Protein AF-A0A932GXE1-F1 (afdb_monomer_lite)

Sequence (126 aa):
MVFDVSGISIAPWIPLAWGILVGLVFSLVGAGGGIIASVGLISVLGLTDANLLKPMAQMLTLASPLVAVPSYYKQRRLILGLAALLGAGGVVGALIGSTLSVRYLGDACRRVVPDQHMLFGSLVDA

pLDDT: mean 72.5, std 12.34, range [44.28, 91.81]

Secondary structure (DSSP, 8-state):
-EETTTTEE--THHHHHHHHHHHHHHHHH-TTHHHHHHHHHHHTT----HHHHHHHHHHHHHHHHHHHHHHHHHTT---HHHHHHHHHHHHHHHHHHHHHHHHHHHHHHHHH-SSHHHHHHHTT--

Radius of gyration: 19.93 Å; chains: 1; bounding box: 63×21×42 Å

Structure (mmCIF, N/CA/C/O backbone):
data_AF-A0A932GXE1-F1
#
_entry.id   AF-A0A932GXE1-F1
#
loop_
_atom_site.group_PDB
_atom_site.id
_atom_site.type_symbol
_atom_site.label_at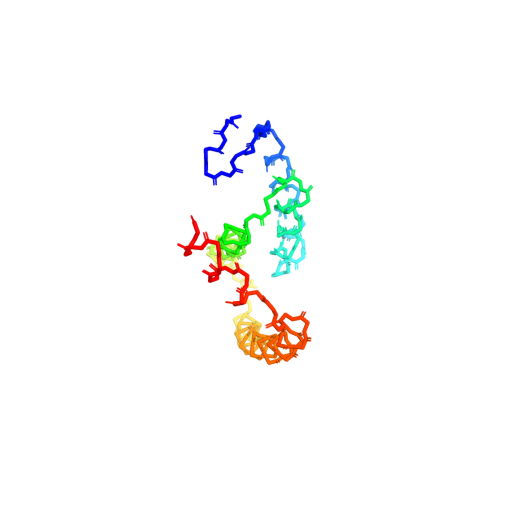om_id
_atom_site.label_alt_id
_atom_site.label_comp_id
_atom_site.label_asym_id
_atom_site.label_entity_id
_atom_site.label_seq_id
_atom_site.pdbx_PDB_ins_code
_atom_site.Cartn_x
_atom_site.Cartn_y
_atom_site.Cartn_z
_atom_site.occupancy
_atom_site.B_iso_or_equiv
_atom_site.auth_seq_id
_atom_site.auth_comp_id
_atom_site.auth_asym_id
_atom_site.auth_atom_id
_atom_site.pdbx_PDB_model_num
ATOM 1 N N . MET A 1 1 ? 1.320 7.668 -25.423 1.00 49.34 1 MET A N 1
ATOM 2 C CA . MET A 1 1 ? 1.836 8.959 -24.918 1.00 49.34 1 MET A CA 1
ATOM 3 C C . MET A 1 1 ? 3.301 8.737 -24.607 1.00 49.34 1 MET A C 1
ATOM 5 O O . MET A 1 1 ? 3.618 7.680 -24.076 1.00 49.34 1 MET A O 1
ATOM 9 N N . VAL A 1 2 ? 4.179 9.656 -25.005 1.00 44.28 2 VAL A N 1
ATOM 10 C CA . VAL A 1 2 ? 5.599 9.592 -24.635 1.00 44.28 2 VAL A CA 1
ATOM 11 C C . VAL A 1 2 ? 5.701 10.145 -23.219 1.00 44.28 2 VAL A C 1
ATOM 13 O O . VAL A 1 2 ? 5.374 11.309 -22.996 1.00 44.28 2 VAL A O 1
ATOM 16 N N . PHE A 1 3 ? 6.053 9.299 -22.252 1.00 55.34 3 PHE A N 1
ATOM 17 C CA . PHE A 1 3 ? 6.326 9.750 -20.892 1.00 55.34 3 PHE A CA 1
ATOM 18 C C . PHE A 1 3 ? 7.791 10.185 -20.829 1.00 55.34 3 PHE A C 1
ATOM 20 O O . PHE A 1 3 ? 8.693 9.357 -20.737 1.00 55.34 3 PHE A O 1
ATOM 27 N N . ASP A 1 4 ? 8.009 11.496 -20.916 1.00 49.88 4 ASP A N 1
ATOM 28 C CA . ASP A 1 4 ? 9.337 12.129 -20.968 1.00 49.88 4 ASP A CA 1
ATOM 29 C C . ASP A 1 4 ? 10.200 11.799 -19.732 1.00 49.88 4 ASP A C 1
ATOM 31 O O . ASP A 1 4 ? 11.413 11.664 -19.817 1.00 49.88 4 ASP A O 1
ATOM 35 N N . VAL A 1 5 ? 9.551 11.556 -18.587 1.00 53.84 5 VAL A N 1
ATOM 36 C CA . VAL A 1 5 ? 10.203 11.281 -17.294 1.00 53.84 5 VAL A CA 1
ATOM 37 C C . VAL A 1 5 ? 10.696 9.828 -17.162 1.00 53.84 5 VAL A C 1
ATOM 39 O O . VAL A 1 5 ? 11.466 9.543 -16.254 1.00 53.84 5 VAL A O 1
ATOM 42 N N . SER A 1 6 ? 10.272 8.905 -18.038 1.00 49.62 6 SER A N 1
ATOM 43 C CA . SER A 1 6 ? 10.684 7.489 -17.988 1.00 49.62 6 SER A CA 1
ATOM 44 C C . SER A 1 6 ? 11.242 6.937 -19.304 1.00 49.62 6 SER A C 1
ATOM 46 O O . SER A 1 6 ? 11.616 5.771 -19.352 1.00 49.62 6 SER A O 1
ATOM 48 N N . GLY A 1 7 ? 11.294 7.730 -20.383 1.00 55.91 7 GLY A N 1
ATOM 49 C CA . GLY A 1 7 ? 11.821 7.301 -21.688 1.00 55.91 7 GLY A CA 1
ATOM 50 C C . GLY A 1 7 ? 11.021 6.183 -22.373 1.00 55.91 7 GLY A C 1
ATOM 51 O O . GLY A 1 7 ? 11.461 5.634 -23.382 1.00 55.91 7 GLY A O 1
ATOM 52 N N . ILE A 1 8 ? 9.843 5.828 -21.847 1.00 58.88 8 ILE A N 1
ATOM 53 C CA . ILE A 1 8 ? 9.082 4.657 -22.283 1.00 58.88 8 ILE A CA 1
ATOM 54 C C . ILE A 1 8 ? 7.803 5.103 -23.001 1.00 58.88 8 ILE A C 1
ATOM 56 O O . ILE A 1 8 ? 6.936 5.789 -22.451 1.00 58.88 8 ILE A O 1
ATOM 60 N N . SER A 1 9 ? 7.668 4.677 -24.258 1.00 56.75 9 SER A N 1
ATOM 61 C CA . SER A 1 9 ? 6.461 4.875 -25.063 1.00 56.75 9 SER A CA 1
ATOM 62 C C . SER A 1 9 ? 5.471 3.742 -24.813 1.00 56.75 9 SER A C 1
ATOM 64 O O . SER A 1 9 ? 5.574 2.674 -25.409 1.00 56.75 9 SER A O 1
ATOM 66 N N . ILE A 1 10 ? 4.491 3.980 -23.939 1.00 65.06 10 ILE A N 1
ATOM 67 C CA . ILE A 1 10 ? 3.412 3.025 -23.654 1.00 65.06 10 ILE A CA 1
ATOM 68 C C . ILE A 1 10 ? 2.079 3.540 -24.199 1.00 65.06 10 ILE A C 1
ATOM 70 O O . ILE A 1 10 ? 1.735 4.728 -24.111 1.00 65.06 10 ILE A O 1
ATOM 74 N N . ALA A 1 11 ? 1.305 2.619 -24.778 1.00 71.75 11 ALA A N 1
ATOM 75 C CA . ALA A 1 11 ? -0.073 2.886 -25.158 1.00 71.75 11 ALA A CA 1
ATOM 76 C C . ALA A 1 11 ? -0.919 3.103 -23.886 1.00 71.75 11 ALA A C 1
ATOM 78 O O . ALA A 1 11 ? -0.897 2.250 -23.001 1.00 71.75 11 ALA A O 1
ATOM 79 N N . PRO A 1 12 ? -1.696 4.198 -23.781 1.00 71.06 12 PRO A N 1
ATOM 80 C CA . PRO A 1 12 ? -2.407 4.581 -22.551 1.00 71.06 12 PRO A CA 1
ATOM 81 C C . PRO A 1 12 ? -3.463 3.562 -22.090 1.00 71.06 12 PRO A C 1
ATOM 83 O O . PRO A 1 12 ? -3.844 3.548 -20.924 1.00 71.06 12 PRO A O 1
ATOM 86 N N . TRP A 1 13 ? -3.900 2.670 -22.981 1.00 75.81 13 TRP A N 1
ATOM 87 C CA . TRP A 1 13 ? -4.779 1.547 -22.654 1.00 75.81 13 TRP A CA 1
ATOM 88 C C . TRP A 1 13 ? -4.147 0.542 -21.675 1.00 75.81 13 TRP A C 1
ATOM 90 O O . TRP A 1 13 ? -4.835 0.004 -20.813 1.00 75.81 13 TRP A O 1
ATOM 100 N N . ILE A 1 14 ? -2.838 0.304 -21.776 1.00 79.50 14 ILE A N 1
ATOM 101 C CA . ILE A 1 14 ? -2.117 -0.709 -20.992 1.00 79.50 14 ILE A CA 1
ATOM 102 C C . ILE A 1 14 ? -2.126 -0.387 -19.482 1.00 79.50 14 ILE A C 1
ATOM 104 O O . ILE A 1 14 ? -2.579 -1.235 -18.710 1.00 79.50 14 ILE A O 1
ATOM 108 N N . PRO A 1 15 ? -1.714 0.817 -19.025 1.00 77.44 15 PRO A N 1
ATOM 109 C CA . PRO A 1 15 ? -1.804 1.183 -17.612 1.00 77.44 15 PRO A CA 1
ATOM 110 C C . PRO A 1 15 ? -3.249 1.244 -17.113 1.00 77.44 15 PRO A C 1
ATOM 112 O O . PRO A 1 15 ? -3.492 0.953 -15.945 1.00 77.44 15 PRO A O 1
ATOM 115 N N . LEU A 1 16 ? -4.214 1.581 -17.976 1.00 81.06 16 LEU A N 1
ATOM 116 C CA . LEU A 1 16 ? -5.628 1.625 -17.604 1.00 81.06 16 LEU A CA 1
ATOM 117 C C . LEU A 1 16 ? -6.189 0.220 -17.336 1.00 81.06 16 LEU A C 1
ATOM 119 O O . LEU A 1 16 ? -6.757 -0.020 -16.272 1.00 81.06 16 LEU A O 1
ATOM 123 N N . ALA A 1 17 ? -5.989 -0.719 -18.265 1.00 84.19 17 ALA A N 1
ATOM 124 C CA . ALA A 1 17 ? -6.414 -2.109 -18.108 1.00 84.19 17 ALA A CA 1
ATOM 125 C C . ALA A 1 17 ? -5.747 -2.762 -16.889 1.00 84.19 17 ALA A C 1
ATOM 127 O O . ALA A 1 17 ? -6.392 -3.467 -16.109 1.00 84.19 17 ALA A O 1
ATOM 128 N N . TRP A 1 18 ? -4.463 -2.465 -16.684 1.00 80.50 18 TRP A N 1
ATOM 129 C CA . TRP A 1 18 ? -3.723 -2.958 -15.534 1.00 80.50 18 TRP A CA 1
ATOM 130 C C . TRP A 1 18 ? -4.192 -2.340 -14.212 1.00 80.50 18 TRP A C 1
ATOM 132 O O . TRP A 1 18 ? -4.377 -3.054 -13.230 1.00 80.50 18 TRP A O 1
ATOM 142 N N . GLY A 1 19 ? -4.455 -1.032 -14.185 1.00 79.94 19 GLY A N 1
ATOM 143 C CA . GLY A 1 19 ? -5.004 -0.341 -13.019 1.00 79.94 19 GLY A CA 1
ATOM 144 C C . GLY A 1 19 ? -6.361 -0.903 -12.588 1.00 79.94 19 GLY A C 1
ATOM 145 O O . GLY A 1 19 ? -6.594 -1.075 -11.393 1.00 79.94 19 GLY A O 1
ATOM 146 N N . ILE A 1 20 ? -7.222 -1.272 -13.544 1.00 84.25 20 ILE A N 1
ATOM 147 C CA . ILE A 1 20 ? -8.503 -1.942 -13.267 1.00 84.25 20 ILE A CA 1
ATOM 148 C C . ILE A 1 20 ? -8.270 -3.323 -12.641 1.00 84.25 20 ILE A C 1
ATOM 150 O O . ILE A 1 20 ? -8.875 -3.634 -11.616 1.00 84.25 20 ILE A O 1
ATOM 154 N N . LEU A 1 21 ? -7.371 -4.135 -13.208 1.00 84.25 21 LEU A N 1
ATOM 155 C CA . LEU A 1 21 ? -7.047 -5.465 -12.678 1.00 84.25 21 LEU A CA 1
ATOM 156 C C . LEU A 1 21 ? -6.499 -5.369 -11.249 1.00 84.25 21 LEU A C 1
ATOM 158 O O . LEU A 1 21 ? -7.004 -6.029 -10.340 1.00 84.25 21 LEU A O 1
ATOM 162 N N . VAL A 1 22 ? -5.507 -4.504 -11.034 1.00 82.62 22 VAL A N 1
ATOM 163 C CA . VAL A 1 22 ? -4.913 -4.272 -9.713 1.00 82.62 22 VAL A CA 1
ATOM 164 C C . VAL A 1 22 ? -5.960 -3.761 -8.727 1.00 82.62 22 VAL A C 1
ATOM 166 O O . VAL A 1 22 ? -6.003 -4.251 -7.603 1.00 82.62 22 VAL A O 1
ATOM 169 N N . GLY A 1 23 ? -6.832 -2.836 -9.136 1.00 81.19 23 GLY A N 1
ATOM 170 C CA . GLY A 1 23 ? -7.918 -2.321 -8.301 1.00 81.19 23 GLY A CA 1
ATOM 171 C C . GLY A 1 23 ? -8.916 -3.404 -7.878 1.00 81.19 23 GLY A C 1
ATOM 172 O O . GLY A 1 23 ? -9.293 -3.465 -6.708 1.00 81.19 23 GLY A O 1
ATOM 173 N N . LEU A 1 24 ? -9.291 -4.307 -8.791 1.00 84.12 24 LEU A N 1
ATOM 174 C CA . LEU A 1 24 ? -10.166 -5.443 -8.482 1.00 84.12 24 LEU A CA 1
ATOM 175 C C . LEU A 1 24 ? -9.518 -6.401 -7.480 1.00 84.12 24 LEU A C 1
ATOM 177 O O . LEU A 1 24 ? -10.129 -6.746 -6.470 1.00 84.12 24 LEU A O 1
ATOM 181 N N . VAL A 1 25 ? -8.264 -6.792 -7.716 1.00 83.06 25 VAL A N 1
ATOM 182 C CA . VAL A 1 25 ? -7.534 -7.682 -6.802 1.00 83.06 25 VAL A CA 1
ATOM 183 C C . VAL A 1 25 ? -7.322 -7.012 -5.441 1.00 83.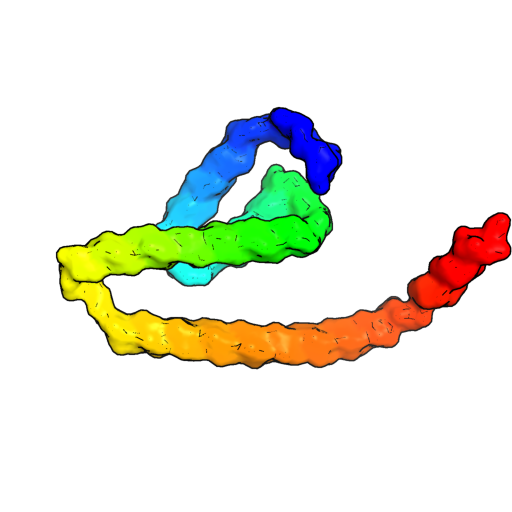06 25 VAL A C 1
ATOM 185 O O . VAL A 1 25 ? -7.484 -7.656 -4.405 1.00 83.06 25 VAL A O 1
ATOM 188 N N . PHE A 1 26 ? -7.034 -5.709 -5.421 1.00 79.75 26 PHE A N 1
ATOM 189 C CA . PHE A 1 26 ? -6.884 -4.929 -4.193 1.00 79.75 26 PHE A CA 1
ATOM 190 C C . PHE A 1 26 ? -8.192 -4.872 -3.396 1.00 79.75 26 PHE A C 1
ATOM 192 O O . PHE A 1 26 ? -8.171 -5.011 -2.177 1.00 79.75 26 PHE A O 1
ATOM 199 N N . SER A 1 27 ? -9.341 -4.735 -4.063 1.00 76.62 27 SER A N 1
ATOM 200 C CA . SER A 1 27 ? -10.645 -4.750 -3.390 1.00 76.62 27 SER A CA 1
ATOM 201 C C . SER A 1 27 ? -10.994 -6.110 -2.772 1.00 76.62 27 SER A C 1
ATOM 203 O O . SER A 1 27 ? -11.784 -6.150 -1.831 1.00 76.62 27 SER A O 1
ATOM 205 N N . LEU A 1 28 ? -10.438 -7.210 -3.292 1.00 79.94 28 LEU A N 1
ATOM 206 C CA . LEU A 1 28 ? -10.663 -8.568 -2.782 1.00 79.94 28 LEU A CA 1
ATOM 207 C C . LEU A 1 28 ? -9.688 -8.940 -1.654 1.00 79.94 28 LEU A C 1
ATOM 209 O O . LEU A 1 28 ? -10.099 -9.507 -0.646 1.00 79.94 28 LEU A O 1
ATOM 213 N N . VAL A 1 29 ? -8.399 -8.629 -1.823 1.00 75.88 29 VAL A N 1
ATOM 214 C CA . VAL A 1 29 ? -7.317 -9.002 -0.889 1.00 75.88 29 VAL A CA 1
ATOM 215 C C . VAL A 1 29 ? -7.131 -7.961 0.223 1.00 75.88 29 VAL A C 1
ATOM 217 O O . VAL A 1 29 ? -6.666 -8.282 1.316 1.00 75.88 29 VAL A O 1
ATOM 220 N N . GLY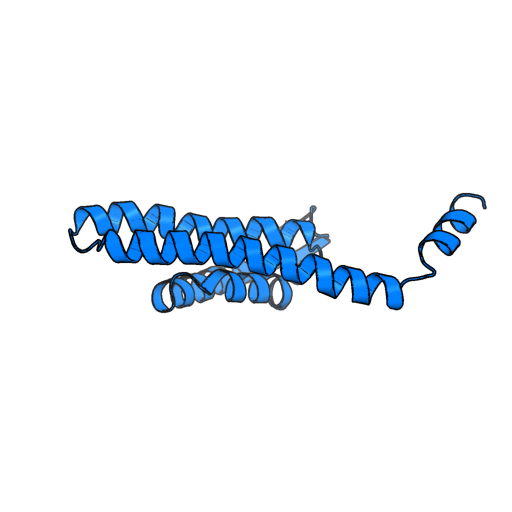 A 1 30 ? -7.482 -6.701 -0.030 1.00 73.06 30 GLY A N 1
ATOM 221 C CA . GLY A 1 30 ? -7.258 -5.592 0.890 1.00 73.06 30 GLY A CA 1
ATOM 222 C C . GLY A 1 30 ? -5.797 -5.130 0.916 1.00 73.06 30 GLY A C 1
ATOM 223 O O . GLY A 1 30 ? -5.174 -4.919 -0.124 1.00 73.06 30 GLY A O 1
ATOM 224 N N . ALA A 1 31 ? -5.240 -4.965 2.121 1.00 68.31 31 ALA A N 1
ATOM 225 C CA . ALA A 1 31 ? -3.988 -4.248 2.410 1.00 68.31 31 ALA A CA 1
ATOM 226 C C . ALA A 1 31 ? -2.715 -4.732 1.668 1.00 68.31 31 ALA A C 1
ATOM 228 O O . ALA A 1 31 ? -1.698 -4.043 1.703 1.00 68.31 31 ALA A O 1
ATOM 229 N N . GLY A 1 32 ? -2.745 -5.882 0.985 1.00 70.75 32 GLY A N 1
ATOM 230 C CA . GLY A 1 32 ? -1.594 -6.463 0.280 1.00 70.75 32 GLY A CA 1
ATOM 231 C C . GLY A 1 32 ? -1.400 -6.033 -1.181 1.00 70.75 32 GLY A C 1
ATOM 232 O O . GLY A 1 32 ? -0.350 -6.312 -1.761 1.00 70.75 32 GLY A O 1
ATOM 233 N N . GLY A 1 33 ? -2.362 -5.360 -1.820 1.00 70.56 33 GLY A N 1
ATOM 234 C CA . GLY A 1 33 ? -2.291 -5.178 -3.278 1.00 70.56 33 GLY A CA 1
ATOM 235 C C . GLY A 1 33 ? -1.251 -4.155 -3.773 1.00 70.56 33 GLY A C 1
ATOM 236 O O . GLY A 1 33 ? -1.017 -4.074 -4.974 1.00 70.56 33 GLY A O 1
ATOM 237 N N . GLY A 1 34 ? -0.543 -3.449 -2.883 1.00 77.06 34 GLY A N 1
ATOM 238 C CA . GLY A 1 34 ? 0.623 -2.634 -3.261 1.00 77.06 34 GLY A CA 1
ATOM 239 C C . GLY A 1 34 ? 1.785 -3.435 -3.828 1.00 77.06 34 GLY A C 1
ATOM 240 O O . GLY A 1 34 ? 2.496 -2.956 -4.709 1.00 77.06 34 GLY A O 1
ATOM 241 N N . ILE A 1 35 ? 1.953 -4.676 -3.368 1.00 79.50 35 ILE A N 1
ATOM 242 C CA . ILE A 1 35 ? 2.976 -5.583 -3.896 1.00 79.50 35 ILE A CA 1
ATOM 243 C C . ILE A 1 35 ? 2.618 -5.962 -5.338 1.00 79.50 35 ILE A C 1
ATOM 245 O O . ILE A 1 35 ? 3.460 -5.883 -6.226 1.00 79.50 35 ILE A O 1
ATOM 249 N N . ILE A 1 36 ? 1.344 -6.269 -5.593 1.00 80.69 36 ILE A N 1
ATOM 250 C CA . ILE A 1 36 ? 0.833 -6.608 -6.930 1.00 80.69 36 ILE A CA 1
ATOM 251 C C . ILE A 1 36 ? 0.909 -5.394 -7.864 1.00 80.69 36 ILE A C 1
ATOM 253 O O . ILE A 1 36 ? 1.317 -5.521 -9.017 1.00 80.69 36 ILE A O 1
ATOM 257 N N . ALA A 1 37 ? 0.597 -4.201 -7.355 1.00 80.62 37 ALA A N 1
ATOM 258 C CA . ALA A 1 37 ? 0.774 -2.951 -8.084 1.00 80.62 37 ALA A CA 1
ATOM 259 C C . ALA A 1 37 ? 2.239 -2.708 -8.465 1.00 80.62 37 ALA A C 1
ATOM 261 O O . ALA A 1 37 ? 2.519 -2.355 -9.607 1.00 80.62 37 ALA A O 1
ATOM 262 N N . SER A 1 38 ? 3.171 -2.954 -7.540 1.00 79.12 38 SER A N 1
ATOM 263 C CA . SER A 1 38 ? 4.611 -2.801 -7.779 1.00 79.12 38 SER A CA 1
ATOM 264 C C . SER A 1 38 ? 5.111 -3.773 -8.850 1.00 79.12 38 SER A C 1
ATOM 266 O O . SER A 1 38 ? 5.791 -3.354 -9.783 1.00 79.12 38 SER A O 1
ATOM 268 N N . VAL A 1 39 ? 4.720 -5.051 -8.767 1.00 79.88 39 VAL A N 1
ATOM 269 C CA . VAL A 1 39 ? 5.021 -6.060 -9.803 1.00 79.88 39 VAL A CA 1
ATOM 270 C C . VAL A 1 39 ? 4.451 -5.629 -11.151 1.00 79.88 39 VAL A C 1
ATOM 272 O O . VAL A 1 39 ? 5.108 -5.760 -12.175 1.00 79.88 39 VAL A O 1
ATOM 275 N N . GLY A 1 40 ? 3.258 -5.048 -11.145 1.00 79.19 40 GLY A N 1
ATOM 276 C CA . GLY A 1 40 ? 2.625 -4.458 -12.309 1.00 79.19 40 GLY A CA 1
ATOM 277 C C . GLY A 1 40 ? 3.385 -3.308 -12.955 1.00 79.19 40 GLY A C 1
ATOM 278 O O . GLY A 1 40 ? 3.606 -3.306 -14.162 1.00 79.19 40 GLY A O 1
ATOM 279 N N . LEU A 1 41 ? 3.816 -2.334 -12.155 1.00 77.38 41 LEU A N 1
ATOM 280 C CA . LEU A 1 41 ? 4.598 -1.200 -12.644 1.00 77.38 41 LEU A CA 1
ATOM 281 C C . LEU A 1 41 ? 5.939 -1.654 -13.245 1.00 77.38 41 LEU A C 1
ATOM 283 O O . LEU A 1 41 ? 6.349 -1.126 -14.275 1.00 77.38 41 LEU A O 1
ATOM 287 N N . ILE A 1 42 ? 6.591 -2.657 -12.652 1.00 76.94 42 ILE A N 1
ATOM 288 C CA . ILE A 1 42 ? 7.844 -3.208 -13.189 1.00 76.94 42 ILE A CA 1
ATOM 289 C C . ILE A 1 42 ? 7.575 -4.049 -14.446 1.00 76.94 42 ILE A C 1
ATOM 291 O O . ILE A 1 42 ? 8.190 -3.827 -15.483 1.00 76.94 42 ILE A O 1
ATOM 295 N N . SER A 1 43 ? 6.659 -5.017 -14.376 1.00 73.38 43 SER A N 1
ATOM 296 C CA . SER A 1 43 ? 6.491 -6.040 -15.417 1.00 73.38 43 SER A CA 1
ATOM 297 C C . SER A 1 43 ? 5.666 -5.576 -16.615 1.00 73.38 43 SER A C 1
ATOM 299 O O . SER A 1 43 ? 5.886 -6.070 -17.716 1.00 73.38 43 SER A O 1
ATOM 301 N N . VAL A 1 44 ? 4.689 -4.688 -16.410 1.00 70.31 44 VAL A N 1
ATOM 302 C CA . VAL A 1 44 ? 3.736 -4.265 -17.454 1.00 70.31 44 VAL A CA 1
ATOM 303 C C . VAL A 1 44 ? 4.097 -2.898 -18.019 1.00 70.31 44 VAL A C 1
ATOM 305 O O . VAL A 1 44 ? 3.931 -2.668 -19.214 1.00 70.31 44 VAL A O 1
ATOM 308 N N . LEU A 1 45 ? 4.609 -1.997 -17.177 1.00 70.44 45 LEU A N 1
ATOM 309 C CA . LEU A 1 45 ? 5.031 -0.658 -17.598 1.00 70.44 45 LEU A CA 1
ATOM 310 C C . LEU A 1 45 ? 6.546 -0.545 -17.805 1.00 70.44 45 LEU A C 1
ATOM 312 O O . LEU A 1 45 ? 7.008 0.494 -18.264 1.00 70.44 45 LEU A O 1
ATOM 316 N N . GLY A 1 46 ? 7.325 -1.587 -17.495 1.00 67.06 46 GLY A N 1
ATOM 317 C CA . GLY A 1 46 ? 8.773 -1.583 -17.718 1.00 67.06 46 GLY A CA 1
ATOM 318 C C . GLY A 1 46 ? 9.504 -0.486 -16.944 1.00 67.06 46 GLY A C 1
ATOM 319 O O . GLY A 1 46 ? 10.568 -0.047 -17.371 1.00 67.06 46 GLY A O 1
ATOM 320 N N . LEU A 1 47 ? 8.922 0.008 -15.844 1.00 68.44 47 LEU A N 1
ATOM 321 C CA . LEU A 1 47 ? 9.512 1.083 -15.052 1.00 68.44 47 LEU A CA 1
ATOM 322 C C . LEU A 1 47 ? 10.717 0.535 -14.282 1.00 68.44 47 LEU A C 1
ATOM 324 O O . LEU A 1 47 ? 10.573 -0.047 -13.207 1.00 68.44 47 LEU A O 1
ATOM 328 N N . THR A 1 48 ? 11.906 0.729 -14.851 1.00 62.53 48 THR A N 1
ATOM 329 C CA . THR A 1 48 ? 13.185 0.317 -14.251 1.00 62.53 48 THR A CA 1
ATOM 330 C C . THR A 1 48 ? 13.653 1.296 -13.166 1.00 62.53 48 THR A C 1
ATOM 332 O O . THR A 1 48 ? 14.424 0.927 -12.280 1.00 62.53 48 THR A O 1
ATOM 335 N N . ASP A 1 49 ? 13.139 2.531 -13.170 1.00 68.94 49 ASP A N 1
ATOM 336 C CA . ASP A 1 49 ? 13.480 3.548 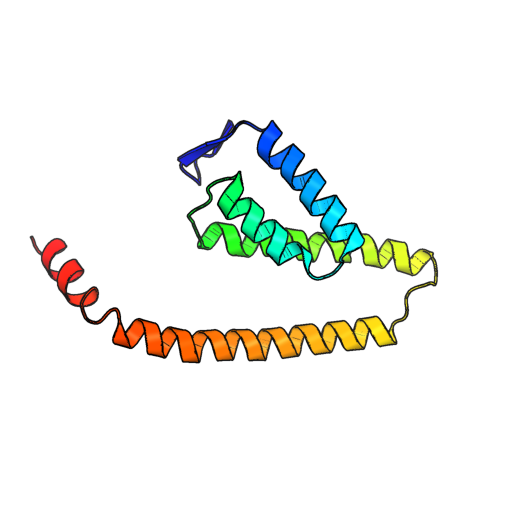-12.177 1.00 68.94 49 ASP A CA 1
ATOM 337 C C . ASP A 1 49 ? 12.834 3.263 -10.818 1.00 68.94 49 ASP A C 1
ATOM 339 O O . ASP A 1 49 ? 11.691 3.634 -10.523 1.00 68.94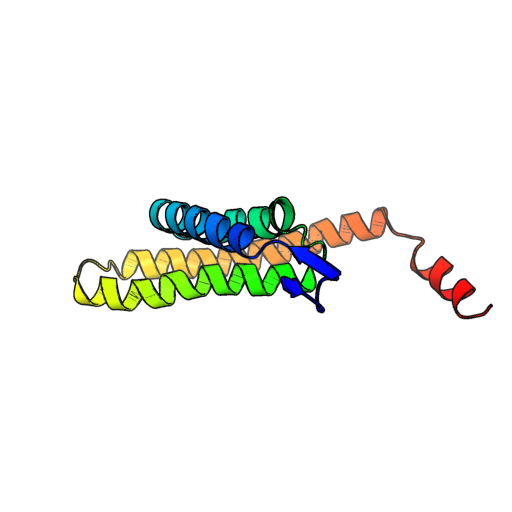 49 ASP A O 1
ATOM 343 N N . ALA A 1 50 ? 13.619 2.654 -9.930 1.00 64.12 50 ALA A N 1
ATOM 344 C CA . ALA A 1 50 ? 13.207 2.332 -8.566 1.00 64.12 50 ALA A CA 1
ATOM 345 C C . ALA A 1 50 ? 12.736 3.562 -7.763 1.00 64.12 50 ALA A C 1
ATOM 347 O O . ALA A 1 50 ? 11.937 3.421 -6.832 1.00 64.12 50 ALA A O 1
ATOM 348 N N . ASN A 1 51 ? 13.212 4.763 -8.113 1.00 71.75 51 ASN A N 1
ATOM 349 C CA . ASN A 1 51 ? 12.831 6.007 -7.444 1.00 71.75 51 ASN A CA 1
ATOM 350 C C . ASN A 1 51 ? 11.393 6.445 -7.770 1.00 71.75 51 ASN A C 1
ATOM 352 O O . ASN A 1 51 ? 10.729 7.031 -6.921 1.00 71.75 51 ASN A O 1
ATOM 356 N N . LEU A 1 52 ? 10.889 6.123 -8.965 1.00 71.75 52 LEU A N 1
ATOM 357 C CA . LEU A 1 52 ? 9.511 6.426 -9.372 1.00 71.75 52 LEU A CA 1
ATOM 358 C C . LEU A 1 52 ? 8.535 5.342 -8.902 1.00 71.75 52 LEU A C 1
ATOM 360 O O . LEU A 1 52 ? 7.396 5.630 -8.534 1.00 71.75 52 LEU A O 1
ATOM 364 N N . LEU A 1 53 ? 9.004 4.094 -8.846 1.00 73.62 53 LEU A N 1
ATOM 365 C CA . LEU A 1 53 ? 8.206 2.940 -8.445 1.00 73.62 53 LEU A CA 1
ATOM 366 C C . LEU A 1 53 ? 7.699 3.032 -6.995 1.00 73.62 53 LEU A C 1
ATOM 368 O O . LEU A 1 53 ? 6.521 2.788 -6.727 1.00 73.62 53 LEU A O 1
ATOM 372 N N . LYS A 1 54 ? 8.590 3.389 -6.059 1.00 75.94 54 LYS A N 1
ATOM 373 C CA . LYS A 1 54 ? 8.302 3.445 -4.614 1.00 75.94 54 LYS A CA 1
ATOM 374 C C . LYS A 1 54 ? 7.126 4.379 -4.272 1.00 75.94 54 LYS A C 1
ATOM 376 O O . LYS A 1 54 ? 6.162 3.901 -3.671 1.00 75.94 54 LYS A O 1
ATOM 381 N N . PRO A 1 55 ? 7.146 5.675 -4.644 1.00 79.75 55 PRO A N 1
ATOM 382 C CA . PRO A 1 55 ? 6.057 6.591 -4.314 1.00 79.75 55 PRO A CA 1
ATOM 383 C C . PRO A 1 55 ? 4.755 6.253 -5.049 1.00 79.75 55 PRO A C 1
ATOM 385 O O . PRO A 1 55 ? 3.686 6.384 -4.457 1.00 79.75 55 PRO A O 1
ATOM 388 N N . MET A 1 56 ? 4.817 5.766 -6.294 1.00 76.50 56 MET A N 1
ATOM 389 C CA . MET A 1 56 ? 3.622 5.392 -7.065 1.00 76.50 56 MET A CA 1
ATOM 390 C C . MET A 1 56 ? 2.857 4.228 -6.422 1.00 76.50 56 MET A C 1
ATOM 392 O O . MET A 1 56 ? 1.647 4.321 -6.204 1.00 76.50 56 MET A O 1
ATOM 396 N N . ALA A 1 57 ? 3.556 3.144 -6.071 1.00 81.31 57 ALA A N 1
ATOM 397 C CA . ALA A 1 57 ? 2.933 1.995 -5.416 1.00 81.31 57 ALA A CA 1
ATOM 398 C C . ALA A 1 57 ? 2.366 2.361 -4.034 1.00 81.31 57 ALA A C 1
ATOM 400 O O . ALA A 1 57 ? 1.292 1.887 -3.660 1.00 81.31 57 ALA A O 1
ATOM 401 N N . GLN A 1 58 ? 3.055 3.241 -3.300 1.00 81.88 58 GLN A N 1
ATOM 402 C CA . GLN A 1 58 ? 2.611 3.722 -1.994 1.00 81.88 58 GLN A CA 1
ATOM 403 C C . GLN A 1 58 ? 1.393 4.657 -2.082 1.00 81.88 58 GLN A C 1
ATOM 405 O O . GLN A 1 58 ? 0.494 4.575 -1.250 1.00 81.88 58 GLN A O 1
ATOM 410 N N . MET A 1 59 ? 1.311 5.523 -3.095 1.00 81.00 59 MET A N 1
ATOM 411 C CA . MET A 1 59 ? 0.119 6.347 -3.320 1.00 81.00 59 MET A CA 1
ATOM 412 C C . MET A 1 59 ? -1.111 5.490 -3.620 1.00 81.00 59 MET A C 1
ATOM 414 O O . MET A 1 59 ? -2.181 5.760 -3.078 1.00 81.00 59 MET A O 1
ATOM 418 N N . LEU A 1 60 ? -0.965 4.429 -4.419 1.00 79.31 60 LEU A N 1
ATOM 419 C CA . LEU A 1 60 ? -2.074 3.529 -4.740 1.00 79.31 60 LEU A CA 1
ATOM 420 C C . LEU A 1 60 ? -2.605 2.797 -3.494 1.00 79.31 60 LEU A C 1
ATOM 422 O O . LEU A 1 60 ? -3.820 2.706 -3.282 1.00 79.31 60 LEU A O 1
ATOM 426 N N . THR A 1 61 ? -1.703 2.302 -2.643 1.00 80.38 61 THR A N 1
ATOM 427 C CA . THR A 1 61 ? -2.088 1.627 -1.397 1.00 80.38 61 THR A CA 1
ATOM 428 C C . THR A 1 61 ? -2.648 2.564 -0.346 1.00 80.38 61 THR A C 1
ATOM 430 O O . THR A 1 61 ? -3.460 2.110 0.451 1.00 80.38 61 THR A O 1
ATOM 433 N N . LEU A 1 62 ? -2.256 3.841 -0.331 1.00 81.44 62 LEU A N 1
ATOM 434 C CA . LEU A 1 62 ? -2.800 4.844 0.588 1.00 81.44 62 LEU A CA 1
ATOM 435 C C . LEU A 1 62 ? -4.150 5.403 0.124 1.00 81.44 62 LEU A C 1
ATOM 437 O O . LEU A 1 62 ? -5.038 5.623 0.948 1.00 81.44 62 LEU A O 1
ATOM 441 N N . ALA A 1 63 ? -4.337 5.600 -1.182 1.00 81.38 63 ALA A N 1
ATOM 442 C CA . ALA A 1 63 ? -5.580 6.133 -1.738 1.00 81.38 63 ALA A CA 1
ATOM 443 C C . ALA A 1 63 ? -6.782 5.211 -1.467 1.00 81.38 63 ALA A C 1
ATOM 445 O O . ALA A 1 63 ? -7.880 5.674 -1.162 1.00 81.38 63 ALA A O 1
ATOM 446 N N . SER A 1 64 ? -6.566 3.898 -1.515 1.00 77.44 64 SER A N 1
ATOM 447 C CA . SER A 1 64 ? -7.624 2.900 -1.333 1.00 77.44 64 SER A CA 1
ATOM 448 C C . SER A 1 64 ? -8.292 2.936 0.062 1.00 77.44 64 SER A C 1
ATOM 450 O O . SER A 1 64 ? -9.516 3.082 0.130 1.00 77.44 64 SER A O 1
ATOM 452 N N . PRO A 1 65 ? -7.559 2.867 1.195 1.00 75.75 65 PRO A N 1
ATOM 453 C CA . PRO A 1 65 ? -8.141 3.021 2.525 1.00 75.75 65 PRO A CA 1
ATOM 454 C C . PRO A 1 65 ? -8.686 4.433 2.772 1.00 75.75 65 PRO A C 1
ATOM 456 O O . PRO A 1 65 ? -9.709 4.553 3.441 1.00 75.75 65 PRO A O 1
ATOM 459 N N . LEU A 1 66 ? -8.090 5.489 2.199 1.00 82.31 66 LEU A N 1
ATOM 460 C CA . LEU A 1 66 ? -8.618 6.859 2.311 1.00 82.31 66 LEU A CA 1
ATOM 461 C C . LEU A 1 66 ? -10.051 6.983 1.775 1.00 82.31 66 LEU A C 1
ATOM 463 O O . LEU A 1 66 ? -10.879 7.655 2.387 1.00 82.31 66 LEU A O 1
ATOM 467 N N . VAL A 1 67 ? -10.362 6.308 0.667 1.00 80.50 67 VAL A N 1
ATOM 468 C CA . VAL A 1 67 ? -11.717 6.282 0.092 1.00 80.50 67 VAL A CA 1
ATOM 469 C C . VAL A 1 67 ? -12.624 5.285 0.824 1.00 80.50 67 VAL A C 1
ATOM 471 O O . VAL A 1 67 ? -13.818 5.539 1.013 1.00 80.50 67 VAL A O 1
ATOM 474 N N . ALA A 1 68 ? -12.075 4.156 1.278 1.00 77.94 68 ALA A N 1
ATOM 475 C CA . ALA A 1 68 ? -12.842 3.106 1.940 1.00 77.94 68 ALA A CA 1
ATOM 476 C C . ALA A 1 68 ? -13.322 3.506 3.348 1.00 77.94 68 ALA A C 1
ATOM 478 O O . ALA A 1 68 ? -14.489 3.295 3.679 1.00 77.94 68 ALA A O 1
ATOM 479 N N . VAL A 1 69 ? -12.461 4.106 4.175 1.00 79.50 69 VAL A N 1
ATOM 480 C CA . VAL A 1 69 ? -12.755 4.466 5.577 1.00 79.50 69 VAL A CA 1
ATOM 481 C C . VAL A 1 69 ? -14.049 5.284 5.742 1.00 79.50 69 VAL A C 1
ATOM 483 O O . VAL A 1 69 ? -14.906 4.855 6.521 1.00 79.50 69 VAL A O 1
ATOM 486 N N . PRO A 1 70 ? -14.276 6.403 5.021 1.00 78.06 70 PRO A N 1
ATOM 487 C CA . PRO A 1 70 ? -15.513 7.175 5.161 1.00 78.06 70 PRO A CA 1
ATOM 488 C C . PRO A 1 70 ? -16.756 6.410 4.678 1.00 78.06 70 PRO A C 1
ATOM 490 O O . PRO A 1 70 ? -17.836 6.576 5.250 1.00 78.06 70 PRO A O 1
ATOM 493 N N . SER A 1 71 ? -16.620 5.538 3.671 1.00 77.31 71 SER A N 1
ATOM 494 C CA . SER A 1 71 ? -17.719 4.678 3.207 1.00 77.31 71 SER A CA 1
ATOM 495 C C . SER A 1 71 ? -18.099 3.618 4.244 1.00 77.31 71 SER A C 1
ATOM 497 O O . SER A 1 71 ? -19.283 3.430 4.524 1.00 77.31 71 SER A O 1
ATOM 499 N N . TYR A 1 72 ? -17.116 2.970 4.875 1.00 75.31 72 TYR A N 1
ATOM 500 C CA . TYR A 1 72 ? -17.359 1.970 5.919 1.00 75.31 72 TYR A CA 1
ATOM 501 C C . TYR A 1 72 ? -17.864 2.587 7.229 1.00 75.31 72 TYR A C 1
ATOM 503 O O . TYR A 1 72 ? -18.665 1.962 7.929 1.00 75.31 72 TYR A O 1
ATOM 511 N N . TYR A 1 73 ? -17.459 3.822 7.544 1.00 76.06 73 TYR A N 1
ATOM 512 C CA . TYR A 1 73 ? -17.956 4.550 8.712 1.00 76.06 73 TYR A CA 1
ATOM 513 C C . TYR A 1 73 ? -19.470 4.801 8.619 1.00 76.06 73 TYR A C 1
ATOM 515 O O . TYR A 1 73 ? -20.204 4.545 9.574 1.00 76.06 73 TYR A O 1
ATOM 523 N N . LYS A 1 74 ? -19.969 5.193 7.436 1.00 75.94 74 LYS A N 1
ATOM 524 C CA . LYS A 1 74 ? -21.412 5.377 7.189 1.00 75.94 74 LYS A CA 1
ATOM 525 C C . LYS A 1 74 ? -22.220 4.083 7.327 1.00 75.94 74 LYS A C 1
ATOM 527 O O . LYS A 1 74 ? -23.386 4.131 7.700 1.00 75.94 74 LYS A O 1
ATOM 532 N N . GLN A 1 75 ? -21.604 2.930 7.068 1.00 79.69 75 GLN A N 1
ATOM 533 C CA . GLN A 1 75 ? -22.260 1.621 7.132 1.00 79.69 75 GLN A CA 1
ATOM 534 C C . GLN A 1 75 ? -22.276 1.002 8.543 1.00 79.69 75 GLN A C 1
ATOM 536 O O . GLN A 1 75 ? -22.812 -0.090 8.705 1.00 79.69 75 GLN A O 1
ATOM 541 N N . ARG A 1 76 ? -21.688 1.651 9.567 1.00 73.50 76 ARG A N 1
ATOM 542 C CA . ARG A 1 76 ? -21.560 1.142 10.957 1.00 73.50 76 ARG A CA 1
ATOM 543 C C . ARG A 1 76 ? -20.953 -0.270 11.098 1.00 73.50 76 ARG A C 1
ATOM 545 O O . ARG A 1 76 ? -21.049 -0.874 12.160 1.00 73.50 76 ARG A O 1
ATOM 552 N N . ARG A 1 77 ? -20.285 -0.797 10.067 1.00 66.94 77 ARG A N 1
ATOM 553 C CA . ARG A 1 77 ? -19.619 -2.121 10.079 1.00 66.94 77 ARG A CA 1
ATOM 554 C C . ARG A 1 77 ? -18.128 -2.045 10.421 1.00 66.94 77 ARG A C 1
ATOM 556 O O . ARG A 1 77 ? -17.414 -3.036 10.311 1.00 66.94 77 ARG A O 1
ATOM 563 N N . LEU A 1 78 ? -17.641 -0.865 10.803 1.00 69.00 78 LEU A N 1
ATOM 564 C CA . LEU A 1 78 ? -16.223 -0.614 11.024 1.00 69.00 78 LEU A CA 1
ATOM 565 C C . LEU A 1 78 ? -15.822 -1.055 12.439 1.00 69.00 78 LEU A C 1
ATOM 567 O O . LEU A 1 78 ? -16.155 -0.407 13.429 1.00 69.00 78 LEU A O 1
ATOM 571 N N . ILE A 1 79 ? -15.106 -2.176 12.532 1.00 80.06 79 ILE A N 1
ATOM 572 C CA . ILE A 1 79 ? -14.594 -2.706 13.800 1.00 80.06 79 ILE A CA 1
ATOM 573 C C . ILE A 1 79 ? -13.285 -1.980 14.126 1.00 80.06 79 ILE A C 1
ATOM 575 O O . ILE A 1 79 ? -12.209 -2.363 13.664 1.00 80.06 79 ILE A O 1
ATOM 579 N N . LEU A 1 80 ? -13.378 -0.918 14.929 1.00 78.94 80 LEU A N 1
ATOM 580 C CA . LEU A 1 80 ? -12.234 -0.069 15.288 1.00 78.94 80 LEU A CA 1
ATOM 581 C C . LEU A 1 80 ? -11.089 -0.847 15.959 1.00 78.94 80 LEU A C 1
ATOM 583 O O . LEU A 1 80 ? -9.927 -0.530 15.727 1.00 78.94 80 LEU A O 1
ATOM 587 N N . GLY A 1 81 ? -11.399 -1.901 16.723 1.00 85.19 81 GLY A N 1
ATOM 588 C CA . GLY A 1 81 ? -10.382 -2.758 17.343 1.00 85.19 81 GLY A CA 1
ATOM 589 C C . GLY A 1 81 ? -9.500 -3.491 16.324 1.00 85.19 81 GLY A C 1
ATOM 590 O O . GLY A 1 81 ? -8.282 -3.515 16.472 1.00 85.19 81 GLY A O 1
ATOM 591 N N . LEU A 1 82 ? -10.093 -4.022 15.248 1.00 82.94 82 LEU A N 1
ATOM 592 C CA . LEU A 1 82 ? -9.344 -4.672 14.166 1.00 82.94 82 LEU A CA 1
ATOM 593 C C . LEU A 1 82 ? -8.533 -3.656 13.360 1.00 82.94 82 LEU A C 1
ATOM 595 O O . LEU A 1 82 ? -7.390 -3.935 13.014 1.00 82.94 82 LEU A O 1
ATOM 599 N N . ALA A 1 83 ? -9.094 -2.471 13.105 1.00 81.81 83 ALA A N 1
ATOM 600 C CA . ALA A 1 83 ? -8.384 -1.396 12.415 1.00 81.81 83 ALA A CA 1
ATOM 601 C C . ALA A 1 83 ? -7.149 -0.928 13.204 1.00 81.81 83 ALA A C 1
ATOM 603 O O . ALA A 1 83 ? -6.078 -0.762 12.623 1.00 81.81 83 ALA A O 1
ATOM 604 N N . ALA A 1 84 ? -7.275 -0.772 14.525 1.00 85.94 84 ALA A N 1
ATOM 605 C CA . ALA A 1 84 ? -6.162 -0.412 15.397 1.00 85.94 84 ALA A CA 1
ATOM 606 C C . ALA A 1 84 ? -5.095 -1.516 15.452 1.00 85.94 84 ALA A C 1
ATOM 608 O O . ALA A 1 84 ? -3.907 -1.217 15.345 1.00 85.94 84 ALA A O 1
ATOM 609 N N . LEU A 1 85 ? -5.505 -2.786 15.554 1.00 89.06 85 LEU A N 1
ATOM 610 C CA . LEU A 1 85 ? -4.581 -3.922 15.583 1.00 89.06 85 LEU A CA 1
ATOM 611 C C . LEU A 1 85 ? -3.811 -4.076 14.261 1.00 89.06 85 LEU A C 1
ATOM 613 O O . LEU A 1 85 ? -2.591 -4.228 14.283 1.00 89.06 85 LEU A O 1
ATOM 617 N N . LEU A 1 86 ? -4.494 -3.982 13.112 1.00 85.00 86 LEU A N 1
ATOM 618 C CA . LEU A 1 86 ? -3.846 -4.020 11.794 1.00 85.00 86 LEU A CA 1
ATOM 619 C C . LEU A 1 86 ? -2.954 -2.800 11.561 1.00 85.00 86 LEU A C 1
ATOM 621 O O . LEU A 1 86 ? -1.865 -2.943 11.014 1.00 85.00 86 LEU A O 1
ATOM 625 N N . GLY A 1 87 ? -3.402 -1.610 11.966 1.00 85.00 87 GLY A N 1
ATOM 626 C CA . GLY A 1 87 ? -2.625 -0.381 11.836 1.00 85.00 87 GLY A CA 1
ATOM 627 C C . GLY A 1 87 ? -1.333 -0.446 12.646 1.00 85.00 87 GLY A C 1
ATOM 628 O O . GLY A 1 87 ? -0.250 -0.248 12.098 1.00 85.00 87 GLY A O 1
ATOM 629 N N . ALA A 1 88 ? -1.427 -0.800 13.929 1.00 90.06 88 ALA A N 1
ATOM 630 C CA . ALA A 1 88 ? -0.265 -0.950 14.799 1.00 90.06 88 ALA A CA 1
ATOM 631 C C . ALA A 1 88 ? 0.674 -2.063 14.306 1.00 90.06 88 ALA A C 1
ATOM 633 O O . ALA A 1 88 ? 1.878 -1.840 14.185 1.00 90.06 88 ALA A O 1
ATOM 634 N N . GLY A 1 89 ? 0.130 -3.232 13.949 1.00 87.50 89 GLY A N 1
ATOM 635 C CA . GLY A 1 89 ? 0.908 -4.345 13.402 1.00 87.50 89 GLY A CA 1
ATOM 636 C C . GLY A 1 89 ? 1.601 -3.999 12.081 1.00 87.50 89 GLY A C 1
ATOM 637 O O . GLY A 1 89 ? 2.759 -4.360 11.888 1.00 87.50 89 GLY A O 1
ATOM 638 N N . GLY A 1 90 ? 0.938 -3.245 11.201 1.00 85.31 90 GLY A N 1
ATOM 639 C CA . GLY A 1 90 ? 1.504 -2.776 9.938 1.00 85.31 90 GLY A CA 1
ATOM 640 C C . GLY A 1 90 ? 2.653 -1.787 10.134 1.00 85.31 90 GLY A C 1
ATOM 641 O O . GLY A 1 90 ? 3.701 -1.944 9.512 1.00 85.31 90 GLY A O 1
ATOM 642 N N . VAL A 1 91 ? 2.500 -0.808 11.032 1.00 89.19 91 VAL A N 1
ATOM 643 C CA . VAL A 1 91 ? 3.559 0.171 11.340 1.00 89.19 91 VAL A CA 1
ATOM 644 C C . VAL A 1 91 ? 4.765 -0.515 11.980 1.00 89.19 91 VAL A C 1
ATOM 646 O O . VAL A 1 91 ? 5.894 -0.328 11.527 1.00 89.19 91 VAL A O 1
ATOM 649 N N . VAL A 1 92 ? 4.538 -1.356 12.992 1.00 91.81 92 VAL A N 1
ATOM 650 C CA . VAL A 1 92 ? 5.614 -2.098 13.667 1.00 91.81 92 VAL A CA 1
ATOM 651 C C . VAL A 1 92 ? 6.304 -3.054 12.691 1.00 91.81 92 VAL A C 1
ATOM 653 O O . VAL A 1 92 ? 7.532 -3.081 12.619 1.00 91.81 92 VAL A O 1
ATOM 656 N N . GLY A 1 93 ? 5.533 -3.783 11.881 1.00 86.25 93 GLY A N 1
ATOM 657 C CA . GLY A 1 93 ? 6.054 -4.678 10.851 1.00 86.25 93 GLY A CA 1
ATOM 658 C C . GLY A 1 93 ? 6.875 -3.950 9.783 1.00 86.25 93 GLY A C 1
ATOM 659 O O . GLY A 1 93 ? 7.937 -4.438 9.404 1.00 86.25 93 GLY A O 1
ATOM 660 N N . ALA A 1 94 ? 6.451 -2.762 9.341 1.00 86.12 94 ALA A N 1
ATOM 661 C CA . ALA A 1 94 ? 7.194 -1.954 8.372 1.00 86.12 94 ALA A CA 1
ATOM 662 C C . ALA A 1 94 ? 8.516 -1.417 8.948 1.00 86.12 94 ALA A C 1
ATOM 664 O O . ALA A 1 94 ? 9.546 -1.446 8.270 1.00 86.12 94 ALA A O 1
ATOM 665 N N . LEU A 1 95 ? 8.520 -0.966 10.206 1.00 88.94 95 LEU A N 1
ATOM 666 C CA . LEU A 1 95 ? 9.733 -0.505 10.891 1.00 88.94 95 LEU A CA 1
ATOM 667 C C . LEU A 1 95 ? 10.740 -1.643 11.088 1.00 88.94 95 LEU A C 1
ATOM 669 O O . LEU A 1 95 ? 11.920 -1.492 10.768 1.00 88.94 95 LEU A O 1
ATOM 673 N N . ILE A 1 96 ? 10.281 -2.806 11.553 1.00 89.38 96 ILE A N 1
ATOM 674 C CA . ILE A 1 96 ? 11.145 -3.980 11.724 1.00 89.38 96 ILE A CA 1
ATOM 675 C C . ILE A 1 96 ? 11.632 -4.482 10.361 1.00 89.38 96 ILE A C 1
ATOM 677 O O . ILE A 1 96 ? 12.831 -4.673 10.180 1.00 89.38 96 ILE A O 1
ATOM 681 N N . GLY A 1 97 ? 10.738 -4.641 9.383 1.00 83.75 97 GLY A N 1
ATOM 682 C CA . GLY A 1 97 ? 11.069 -5.148 8.050 1.00 83.75 97 GLY A CA 1
ATOM 683 C C . GLY A 1 97 ? 12.038 -4.247 7.279 1.00 83.75 97 GLY A C 1
ATOM 684 O O . GLY A 1 97 ? 12.977 -4.746 6.653 1.00 83.75 97 GLY A O 1
ATOM 685 N N . SER A 1 98 ? 11.871 -2.923 7.362 1.00 83.88 98 SER A N 1
ATOM 686 C CA . SER A 1 98 ? 12.811 -1.962 6.762 1.00 83.88 98 SER A CA 1
ATOM 687 C C . SER A 1 98 ? 14.180 -2.003 7.444 1.00 83.88 98 SER A C 1
ATOM 689 O O . SER A 1 98 ? 15.199 -2.075 6.758 1.00 83.88 98 SER A O 1
ATOM 691 N N . THR A 1 99 ? 14.217 -2.055 8.778 1.00 83.38 99 THR A N 1
ATOM 692 C CA . THR A 1 99 ? 15.468 -2.163 9.545 1.00 83.38 99 THR A CA 1
ATOM 693 C C . THR A 1 99 ? 16.209 -3.461 9.224 1.00 83.38 99 THR A C 1
ATOM 695 O O . THR A 1 99 ? 17.428 -3.456 9.051 1.00 83.38 99 THR A O 1
ATOM 698 N N . LEU A 1 100 ? 15.475 -4.569 9.100 1.00 83.44 100 LEU A N 1
ATOM 699 C CA . LEU A 1 100 ? 16.015 -5.869 8.719 1.00 83.44 100 LEU A CA 1
ATOM 700 C C . LEU A 1 100 ? 16.616 -5.807 7.309 1.00 83.44 100 LEU A C 1
ATOM 702 O O . LEU A 1 100 ? 17.766 -6.189 7.106 1.00 83.44 100 LEU A O 1
ATOM 706 N N . SER A 1 101 ? 15.874 -5.242 6.355 1.00 80.12 101 SER A N 1
ATOM 707 C CA . SER A 1 101 ? 16.311 -5.126 4.960 1.00 80.12 101 SER A CA 1
ATOM 708 C C . SER A 1 101 ? 17.611 -4.331 4.832 1.00 80.12 101 SER A C 1
ATOM 710 O O . SER A 1 101 ? 18.520 -4.768 4.136 1.00 80.12 101 SER A O 1
ATOM 712 N N . VAL A 1 102 ? 17.752 -3.208 5.545 1.00 80.19 102 VAL A N 1
ATOM 713 C CA . VAL A 1 102 ? 18.980 -2.392 5.506 1.00 80.19 102 VAL A CA 1
ATOM 714 C C . VAL A 1 102 ? 20.180 -3.137 6.092 1.00 80.19 102 VAL A C 1
ATOM 716 O O . VAL A 1 102 ? 21.274 -3.050 5.542 1.00 80.19 102 VAL A O 1
ATOM 719 N N . ARG A 1 103 ? 19.991 -3.899 7.176 1.00 76.12 103 ARG A N 1
ATOM 720 C CA . ARG A 1 103 ? 21.084 -4.648 7.816 1.00 76.12 103 ARG A CA 1
ATOM 721 C C . ARG A 1 103 ? 21.587 -5.789 6.932 1.00 76.12 103 ARG A C 1
ATOM 723 O O . ARG A 1 103 ? 22.780 -5.863 6.667 1.00 76.12 103 ARG A O 1
ATOM 730 N N . TYR A 1 104 ? 20.689 -6.625 6.409 1.00 71.06 104 TYR A N 1
ATOM 731 C CA . TYR A 1 104 ? 21.094 -7.780 5.600 1.00 71.06 104 TYR A CA 1
ATOM 732 C C . TYR A 1 104 ? 21.523 -7.405 4.175 1.00 71.06 104 TYR A C 1
ATOM 734 O O . TYR A 1 104 ? 22.506 -7.959 3.683 1.00 71.06 104 TYR A O 1
ATOM 742 N N . LEU A 1 105 ? 20.850 -6.454 3.508 1.00 63.75 105 LEU A N 1
ATOM 743 C CA . LEU A 1 105 ? 21.295 -6.002 2.182 1.00 63.75 105 LEU A CA 1
ATOM 744 C C . LEU A 1 105 ? 22.534 -5.106 2.263 1.00 63.75 105 LEU A C 1
ATOM 746 O O . LEU A 1 105 ? 23.340 -5.147 1.341 1.00 63.75 105 LEU A O 1
ATOM 750 N N . GLY A 1 106 ? 22.735 -4.340 3.341 1.00 64.00 106 GLY A N 1
ATOM 751 C CA . GLY A 1 106 ? 23.974 -3.584 3.553 1.00 64.00 106 GLY A CA 1
ATOM 752 C C . GLY A 1 106 ? 25.190 -4.504 3.665 1.00 64.00 106 GLY A C 1
ATOM 753 O O . GLY A 1 106 ? 26.223 -4.256 3.045 1.00 64.00 106 GLY A O 1
ATOM 754 N N . ASP A 1 107 ? 25.028 -5.619 4.372 1.00 62.00 107 ASP A N 1
ATOM 755 C CA . ASP A 1 107 ? 26.052 -6.646 4.545 1.00 62.00 107 ASP A CA 1
ATOM 756 C C . ASP A 1 107 ? 26.312 -7.470 3.272 1.00 62.00 107 ASP A C 1
ATOM 758 O O . ASP A 1 107 ? 27.452 -7.868 3.016 1.00 62.00 107 ASP A O 1
ATOM 762 N N . ALA A 1 108 ? 25.282 -7.736 2.464 1.00 61.94 108 ALA A N 1
ATOM 763 C CA . ALA A 1 108 ? 25.426 -8.411 1.173 1.00 61.94 108 ALA A CA 1
ATOM 764 C C . ALA A 1 108 ? 26.034 -7.482 0.106 1.00 61.94 108 ALA A C 1
ATOM 766 O O . ALA A 1 108 ? 26.975 -7.867 -0.582 1.00 61.94 108 ALA A O 1
ATOM 767 N N . CYS A 1 109 ? 25.562 -6.235 0.017 1.00 57.12 109 CYS A N 1
ATOM 768 C CA . CYS A 1 109 ? 26.067 -5.233 -0.924 1.00 57.12 109 CYS A CA 1
ATOM 769 C C . CYS A 1 109 ? 27.536 -4.885 -0.641 1.00 57.12 109 CYS A C 1
ATOM 771 O O . CYS A 1 109 ? 28.348 -4.872 -1.561 1.00 57.12 109 CYS A O 1
ATOM 773 N N . ARG A 1 110 ? 27.924 -4.734 0.636 1.00 58.75 110 ARG A N 1
ATOM 774 C CA . ARG A 1 110 ? 29.322 -4.485 1.035 1.00 58.75 110 ARG A CA 1
ATOM 775 C C . ARG A 1 110 ? 30.279 -5.626 0.662 1.00 58.75 110 ARG A C 1
ATOM 777 O O . ARG A 1 110 ? 31.466 -5.378 0.492 1.00 58.75 110 ARG A O 1
ATOM 784 N N . ARG A 1 111 ? 29.790 -6.866 0.545 1.00 60.03 111 ARG A N 1
ATOM 785 C CA . ARG A 1 111 ? 30.602 -8.027 0.131 1.00 60.03 111 ARG A CA 1
ATOM 786 C C . ARG A 1 111 ? 30.669 -8.213 -1.387 1.00 60.03 111 ARG A C 1
ATOM 788 O O . ARG A 1 111 ? 31.649 -8.766 -1.868 1.00 60.03 111 ARG A O 1
ATOM 795 N N . VAL A 1 112 ? 29.642 -7.784 -2.120 1.00 64.88 112 VAL A N 1
ATOM 796 C CA . VAL A 1 112 ? 29.520 -7.983 -3.577 1.00 64.88 112 VAL A CA 1
ATOM 797 C C . VAL A 1 112 ? 30.018 -6.775 -4.383 1.00 64.88 112 VAL A C 1
ATOM 799 O O . VAL A 1 112 ? 30.462 -6.955 -5.512 1.00 64.88 112 VAL A O 1
ATOM 802 N N . VAL A 1 113 ? 30.018 -5.561 -3.814 1.00 59.72 113 VAL A N 1
ATOM 803 C CA . VAL A 1 113 ? 30.454 -4.324 -4.493 1.00 59.72 113 VAL A CA 1
ATOM 804 C C . VAL A 1 113 ? 31.650 -3.660 -3.775 1.00 59.72 113 VAL A C 1
ATOM 806 O O . VAL A 1 113 ? 31.480 -2.605 -3.164 1.00 59.72 113 VAL A O 1
ATOM 809 N N . PRO A 1 114 ? 32.875 -4.227 -3.817 1.00 55.75 114 PRO A N 1
ATOM 810 C CA . PRO A 1 114 ? 34.073 -3.521 -3.349 1.00 55.75 114 PRO A CA 1
ATOM 811 C C . PRO A 1 114 ? 34.581 -2.450 -4.339 1.00 55.75 114 PRO A C 1
ATOM 813 O O . PRO A 1 114 ? 35.218 -1.495 -3.909 1.00 55.75 114 PRO A O 1
ATOM 816 N N . ASP A 1 115 ? 34.285 -2.570 -5.644 1.00 53.34 115 ASP A N 1
ATOM 817 C CA . ASP A 1 115 ? 35.054 -1.889 -6.712 1.00 53.34 115 ASP A CA 1
ATOM 818 C C . ASP A 1 115 ? 34.373 -0.710 -7.442 1.00 53.34 115 ASP A C 1
ATOM 820 O O . ASP A 1 115 ? 34.981 -0.101 -8.323 1.00 53.34 115 ASP A O 1
ATOM 824 N N . GLN A 1 116 ? 33.134 -0.313 -7.120 1.00 51.75 116 GLN A N 1
ATOM 825 C CA . GLN A 1 116 ? 32.507 0.802 -7.863 1.00 51.75 116 GLN A CA 1
ATOM 826 C C . GLN A 1 116 ? 33.062 2.188 -7.503 1.00 51.75 116 GLN A C 1
ATOM 828 O O . GLN A 1 116 ? 33.010 3.094 -8.330 1.00 51.75 116 GLN A O 1
ATOM 833 N N . HIS A 1 117 ? 33.649 2.368 -6.318 1.00 48.06 117 HIS A N 1
ATOM 834 C CA . HIS A 1 117 ? 34.252 3.654 -5.950 1.00 48.06 117 HIS A CA 1
ATOM 835 C C . HIS A 1 117 ? 35.607 3.912 -6.636 1.00 48.06 117 HIS A C 1
ATOM 837 O O . HIS A 1 117 ? 36.017 5.065 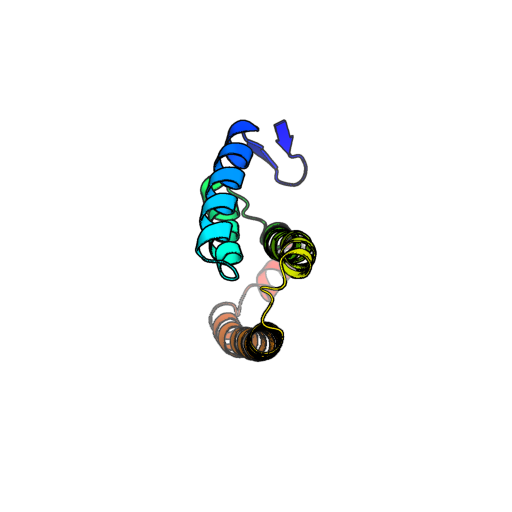-6.719 1.00 48.06 117 HIS A O 1
ATOM 843 N N . MET A 1 118 ? 36.281 2.879 -7.162 1.00 48.12 118 MET A N 1
ATOM 844 C CA . MET A 1 118 ? 37.592 3.019 -7.813 1.00 48.12 118 MET A CA 1
ATOM 845 C C . MET A 1 118 ? 37.473 3.345 -9.315 1.00 48.12 118 MET A C 1
ATOM 847 O O . MET A 1 118 ? 38.259 4.131 -9.837 1.00 48.12 118 MET A O 1
ATOM 851 N N . LEU A 1 119 ? 36.447 2.819 -10.001 1.00 49.91 119 LEU A N 1
ATOM 852 C CA . LEU A 1 119 ? 36.235 3.029 -11.445 1.00 49.91 119 LEU A CA 1
ATOM 853 C C . LEU A 1 119 ? 35.587 4.377 -11.803 1.00 49.91 119 LEU A C 1
ATOM 855 O O . LEU A 1 119 ? 35.889 4.934 -12.855 1.00 49.91 119 LEU A O 1
ATOM 859 N N . PHE A 1 120 ? 34.733 4.940 -10.941 1.00 48.75 120 PHE A N 1
ATOM 860 C CA . PHE A 1 120 ? 34.163 6.275 -11.184 1.00 48.75 120 PHE A CA 1
ATOM 861 C C . PHE A 1 120 ? 35.152 7.415 -10.903 1.00 48.75 120 PHE A C 1
ATOM 863 O O . PHE A 1 120 ? 34.980 8.498 -11.452 1.00 48.75 120 PHE A O 1
ATOM 870 N N . GLY A 1 121 ? 36.200 7.176 -10.104 1.00 46.62 121 GLY A N 1
ATOM 871 C CA . GLY A 1 121 ? 37.286 8.141 -9.907 1.00 46.62 121 GLY A CA 1
ATOM 872 C C . GLY A 1 121 ? 38.146 8.314 -11.162 1.00 46.62 121 GLY A C 1
ATOM 873 O O . GLY A 1 121 ? 38.383 9.434 -11.593 1.00 46.62 121 GLY A O 1
ATOM 874 N N . SER A 1 122 ? 38.539 7.220 -11.828 1.00 44.34 122 SER A N 1
ATOM 875 C CA . SER A 1 122 ? 39.439 7.311 -12.992 1.00 44.34 122 SER A CA 1
ATOM 876 C C . SER A 1 122 ? 38.765 7.749 -14.299 1.00 44.34 122 SER A C 1
ATOM 878 O O . SER A 1 122 ? 39.468 8.031 -15.262 1.00 44.34 122 SER A O 1
ATOM 880 N N . LEU A 1 123 ? 37.430 7.756 -14.369 1.00 45.66 123 LEU A N 1
ATOM 881 C CA . LEU A 1 123 ? 36.663 8.250 -15.525 1.00 45.66 123 LEU A CA 1
ATOM 882 C C . LEU A 1 123 ? 36.252 9.723 -15.388 1.00 45.66 123 LEU A C 1
ATOM 884 O O . LEU A 1 123 ? 35.770 10.305 -16.352 1.00 45.66 123 LEU A O 1
ATOM 888 N N . VAL A 1 124 ? 36.420 10.313 -14.202 1.00 55.50 124 VAL A N 1
ATOM 889 C CA . VAL A 1 124 ? 36.223 11.752 -13.959 1.00 55.50 124 VAL A CA 1
ATOM 890 C C . VAL A 1 124 ? 37.542 12.528 -14.101 1.00 55.50 124 VAL A C 1
ATOM 892 O O . VAL A 1 124 ? 37.505 13.718 -14.400 1.00 55.50 124 VAL A O 1
ATOM 895 N N . ASP A 1 125 ? 38.686 11.849 -13.970 1.00 47.22 125 ASP A N 1
ATOM 896 C CA . ASP A 1 125 ? 40.034 12.432 -14.078 1.00 47.22 125 ASP A CA 1
ATOM 897 C C . ASP A 1 125 ? 40.755 12.148 -15.426 1.00 47.22 125 ASP A C 1
ATOM 899 O O . ASP A 1 125 ? 41.968 12.352 -15.521 1.00 47.22 125 ASP A O 1
ATOM 903 N N . ALA A 1 126 ? 40.048 11.688 -16.470 1.00 45.97 126 ALA A N 1
ATOM 904 C CA . ALA A 1 126 ? 40.582 11.447 -17.825 1.00 45.97 126 ALA A CA 1
ATOM 905 C C . ALA A 1 126 ? 39.790 12.216 -18.892 1.00 45.97 126 ALA A C 1
ATOM 907 O O . ALA A 1 126 ? 40.434 12.755 -19.821 1.00 45.97 126 ALA A O 1
#

Foldseek 3Di:
DQPPVQRADDDPVQVVVQVVVLVVVCVVPPQPSLVVVLCCCCVRVVRPPPVVSVVVSVCVSVVVCVVVVVVVVVVVNDDVVVVVVCVVCVVVCVVVVVVVCCVVVVVVCVVVDPPPVPVVVVVVVD